Protein AF-A0A964YD67-F1 (afdb_monomer_lite)

Foldseek 3Di:
DDDDDDDDDPPDDDDPVNVVVVVLVVVLVVVCVVVVNPPDDPDDPDDDDDDDDDPVSVVVVVCCVVPPPVCQVVDPVND

Structure (mmCIF, N/CA/C/O backbone):
data_AF-A0A964YD67-F1
#
_entry.id   AF-A0A964YD67-F1
#
loop_
_atom_site.group_PDB
_atom_site.id
_atom_site.type_symbol
_atom_site.label_atom_id
_atom_site.label_alt_id
_atom_site.label_comp_id
_atom_site.label_asym_id
_atom_site.label_entity_id
_atom_site.label_seq_id
_atom_site.pdbx_PDB_ins_code
_atom_site.Cartn_x
_atom_site.Cartn_y
_atom_site.Cartn_z
_atom_site.occupancy
_atom_site.B_iso_or_equiv
_atom_site.auth_seq_id
_atom_site.auth_comp_id
_atom_site.auth_asym_id
_atom_site.auth_atom_id
_atom_site.pdbx_PDB_model_num
ATOM 1 N N . GLY A 1 1 ? 25.097 -10.470 -11.638 1.00 38.19 1 GLY A N 1
ATOM 2 C CA . GLY A 1 1 ? 24.452 -11.599 -10.944 1.00 38.19 1 GLY A CA 1
ATOM 3 C C . GLY A 1 1 ? 23.718 -11.061 -9.741 1.00 38.19 1 GLY A C 1
ATOM 4 O O . GLY A 1 1 ? 24.359 -10.486 -8.877 1.00 38.19 1 GLY A O 1
ATOM 5 N N . CYS A 1 2 ? 22.389 -11.143 -9.731 1.00 36.84 2 CYS A N 1
ATOM 6 C CA . CYS A 1 2 ? 21.568 -10.638 -8.632 1.00 36.84 2 CYS A CA 1
ATOM 7 C C . CYS A 1 2 ? 21.424 -11.759 -7.594 1.00 36.84 2 CYS A C 1
ATOM 9 O O . CYS A 1 2 ? 20.860 -12.810 -7.897 1.00 36.84 2 CYS A O 1
ATOM 11 N N . GLY A 1 3 ? 22.037 -11.573 -6.425 1.00 40.81 3 GLY A N 1
ATOM 12 C CA . GLY A 1 3 ? 22.109 -12.581 -5.373 1.00 40.81 3 GLY A CA 1
ATOM 13 C C . GLY A 1 3 ? 20.731 -12.913 -4.810 1.00 40.81 3 GLY A C 1
ATOM 14 O O . GLY A 1 3 ? 20.015 -12.039 -4.329 1.00 40.81 3 GLY A O 1
ATOM 15 N N . GLN A 1 4 ? 20.374 -14.193 -4.856 1.00 43.12 4 GLN A N 1
ATOM 16 C CA . GLN A 1 4 ? 19.229 -14.729 -4.135 1.00 43.12 4 GLN A CA 1
ATOM 17 C C . GLN A 1 4 ? 19.658 -14.984 -2.689 1.00 43.12 4 GLN A C 1
ATOM 19 O O . GLN A 1 4 ? 20.335 -15.967 -2.400 1.00 43.12 4 GLN A O 1
ATOM 24 N N . GLN A 1 5 ? 19.297 -14.082 -1.778 1.00 43.00 5 GLN A N 1
ATOM 25 C CA . GLN A 1 5 ? 19.422 -14.346 -0.347 1.00 43.00 5 GLN A CA 1
ATOM 26 C C . GLN A 1 5 ? 18.296 -15.297 0.077 1.00 43.00 5 GLN A C 1
ATOM 28 O O . GLN A 1 5 ? 17.117 -14.947 0.021 1.00 43.00 5 GLN A O 1
ATOM 33 N N . GLN A 1 6 ? 18.664 -16.518 0.467 1.00 43.25 6 GLN A N 1
ATOM 34 C CA . GLN A 1 6 ? 17.764 -17.482 1.095 1.00 43.25 6 GLN A CA 1
ATOM 35 C C . GLN A 1 6 ? 17.726 -17.201 2.600 1.00 43.25 6 GLN A C 1
ATOM 37 O O . GLN A 1 6 ? 18.724 -17.382 3.291 1.00 43.25 6 GLN A O 1
ATOM 42 N N . PHE A 1 7 ? 16.575 -16.759 3.108 1.00 50.28 7 PHE A N 1
ATOM 43 C CA . PHE A 1 7 ? 16.329 -16.642 4.545 1.00 50.28 7 PHE A CA 1
ATOM 44 C C . PHE A 1 7 ? 15.587 -17.891 5.033 1.00 50.28 7 PHE A C 1
ATOM 46 O O . PHE A 1 7 ? 14.548 -18.264 4.480 1.00 50.28 7 PHE A O 1
ATOM 53 N N . GLY A 1 8 ? 16.141 -18.554 6.053 1.00 49.09 8 GLY A N 1
ATOM 54 C CA . GLY A 1 8 ? 15.520 -19.697 6.720 1.00 49.09 8 GLY A CA 1
ATOM 55 C C . GLY A 1 8 ? 14.173 -19.305 7.326 1.00 49.09 8 GLY A C 1
ATOM 56 O O . GLY A 1 8 ? 14.069 -18.306 8.035 1.00 49.09 8 GLY A O 1
ATOM 57 N N . ARG A 1 9 ? 13.121 -20.073 7.024 1.00 56.12 9 ARG A N 1
ATOM 58 C CA . ARG A 1 9 ? 11.772 -19.811 7.537 1.00 56.12 9 ARG A CA 1
ATOM 59 C C . ARG A 1 9 ? 11.668 -20.286 8.986 1.00 56.12 9 ARG A C 1
ATOM 61 O O . ARG A 1 9 ? 11.350 -21.446 9.231 1.00 56.12 9 ARG A O 1
ATOM 68 N N . GLY A 1 10 ? 11.892 -19.384 9.939 1.00 60.12 10 GLY A N 1
ATOM 69 C CA . GLY A 1 10 ? 11.226 -19.498 11.237 1.00 60.12 10 GLY A CA 1
ATOM 70 C C . GLY A 1 10 ? 9.715 -19.459 10.993 1.00 60.12 10 GLY A C 1
ATOM 71 O O . GLY A 1 10 ? 9.241 -18.593 10.257 1.00 60.12 10 GLY A O 1
ATOM 72 N N . GLN A 1 11 ? 8.969 -20.434 11.515 1.00 69.69 11 GLN A N 1
ATOM 73 C CA . GLN A 1 11 ? 7.519 -20.526 11.321 1.00 69.69 11 GLN A CA 1
ATOM 74 C C . GLN A 1 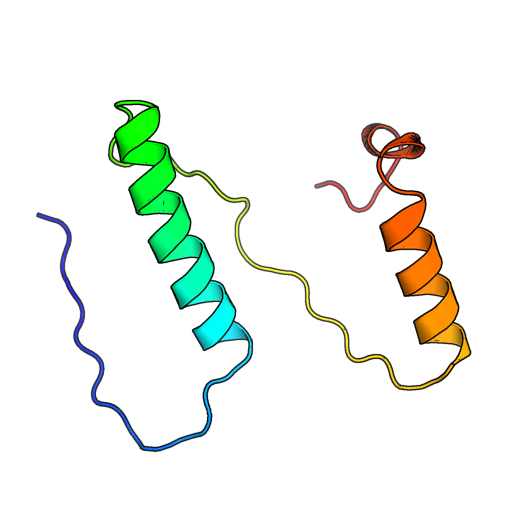11 ? 6.811 -19.446 12.149 1.00 69.69 11 GLN A C 1
ATOM 76 O O . GLN A 1 11 ? 6.313 -19.699 13.241 1.00 69.69 11 GLN A O 1
ATOM 81 N N . HIS A 1 12 ? 6.782 -18.228 11.624 1.00 77.00 12 HIS A N 1
ATOM 82 C CA . HIS A 1 12 ? 5.939 -17.151 12.122 1.00 77.00 12 HIS A CA 1
ATOM 83 C C . HIS A 1 12 ? 4.903 -16.803 11.059 1.00 77.00 12 HIS A C 1
ATOM 85 O O . HIS A 1 12 ? 5.143 -16.979 9.860 1.00 77.00 12 HIS A O 1
ATOM 91 N N . ALA A 1 13 ? 3.738 -16.329 11.502 1.00 89.62 13 ALA A N 1
ATOM 92 C CA . ALA A 1 13 ? 2.762 -15.764 10.587 1.00 89.62 13 ALA A CA 1
ATOM 93 C C . ALA A 1 13 ? 3.429 -14.630 9.784 1.00 89.62 13 ALA A C 1
ATOM 95 O O . ALA A 1 13 ? 4.196 -13.853 10.363 1.00 89.62 13 ALA A O 1
ATOM 96 N N . PRO A 1 14 ? 3.185 -14.547 8.467 1.00 91.50 14 PRO A N 1
ATOM 97 C CA . PRO A 1 14 ? 3.788 -13.515 7.639 1.00 91.50 14 PRO A CA 1
ATOM 98 C C . PRO A 1 14 ? 3.369 -12.131 8.136 1.00 91.50 14 PRO A C 1
ATOM 100 O O . PRO A 1 14 ? 2.195 -11.890 8.425 1.00 91.50 14 PRO A O 1
ATOM 103 N N . THR A 1 15 ? 4.331 -11.215 8.213 1.00 94.75 15 THR A N 1
ATOM 104 C CA . THR A 1 15 ? 4.041 -9.809 8.507 1.00 94.75 15 THR A CA 1
ATOM 105 C C . THR A 1 15 ? 3.418 -9.127 7.286 1.00 94.75 15 THR A C 1
ATOM 107 O O . THR A 1 15 ? 3.552 -9.601 6.153 1.00 94.75 15 THR A O 1
ATOM 110 N N . VAL A 1 16 ? 2.787 -7.965 7.484 1.00 94.31 16 VAL A N 1
ATOM 111 C CA . VAL A 1 16 ? 2.324 -7.118 6.368 1.00 94.31 16 VAL A CA 1
ATOM 112 C C . VAL A 1 16 ? 3.488 -6.800 5.421 1.00 94.31 16 VAL A C 1
ATOM 114 O O . VAL A 1 16 ? 3.349 -6.917 4.204 1.00 94.31 16 VAL A O 1
ATOM 117 N N . GLY A 1 17 ? 4.670 -6.515 5.972 1.00 94.75 17 GLY A N 1
ATOM 118 C CA . GLY A 1 17 ? 5.882 -6.267 5.196 1.00 94.75 17 GLY A CA 1
ATOM 119 C C . GLY A 1 17 ? 6.321 -7.457 4.337 1.00 94.75 17 GLY A C 1
ATOM 120 O O . GLY A 1 17 ? 6.761 -7.257 3.204 1.00 94.75 17 GLY A O 1
ATOM 121 N N . ASP A 1 18 ? 6.166 -8.694 4.819 1.00 94.69 18 ASP A N 1
ATOM 122 C CA . ASP A 1 18 ? 6.490 -9.895 4.034 1.00 94.69 18 ASP A CA 1
ATOM 123 C C . ASP A 1 18 ? 5.545 -10.064 2.842 1.00 94.69 18 ASP A C 1
ATOM 125 O O . ASP A 1 18 ? 5.992 -10.368 1.730 1.00 94.69 18 ASP A O 1
ATOM 129 N N . ILE A 1 19 ? 4.254 -9.801 3.054 1.00 95.50 19 ILE A N 1
ATOM 130 C CA . ILE A 1 19 ? 3.227 -9.861 2.009 1.00 95.50 19 ILE A CA 1
ATOM 131 C C . ILE A 1 19 ? 3.491 -8.784 0.951 1.00 95.50 19 ILE A C 1
ATOM 133 O O . ILE A 1 19 ? 3.575 -9.092 -0.242 1.00 95.50 19 ILE A O 1
ATOM 137 N N . VAL A 1 20 ? 3.700 -7.533 1.375 1.00 96.88 20 VAL A N 1
ATOM 138 C CA . VAL A 1 20 ? 3.982 -6.408 0.468 1.00 96.88 20 VAL A CA 1
ATOM 139 C C . VAL A 1 20 ? 5.282 -6.641 -0.306 1.00 96.88 20 VAL A C 1
ATOM 141 O O . VAL A 1 20 ? 5.333 -6.376 -1.510 1.00 96.88 20 VAL A O 1
ATOM 144 N N . ARG A 1 21 ? 6.324 -7.191 0.336 1.00 94.88 21 ARG A N 1
ATOM 145 C CA . ARG A 1 21 ? 7.585 -7.558 -0.331 1.00 94.88 21 ARG A CA 1
ATOM 146 C C . ARG A 1 21 ? 7.350 -8.587 -1.435 1.00 94.88 21 ARG A C 1
ATOM 148 O O . ARG A 1 21 ? 7.840 -8.398 -2.551 1.00 94.88 21 ARG A O 1
ATOM 155 N N . GLY A 1 22 ? 6.604 -9.652 -1.137 1.00 95.50 22 GLY A N 1
ATOM 156 C CA . GLY A 1 22 ? 6.264 -10.692 -2.110 1.00 95.50 22 GLY A CA 1
ATOM 157 C C . GLY A 1 22 ? 5.488 -10.131 -3.302 1.00 95.50 22 GLY A C 1
ATOM 158 O O . GLY A 1 22 ? 5.873 -10.356 -4.451 1.00 95.50 22 GLY A O 1
ATOM 159 N N . TYR A 1 23 ? 4.462 -9.324 -3.027 1.00 96.81 23 TYR A N 1
ATOM 160 C CA . TYR A 1 23 ? 3.653 -8.665 -4.052 1.00 96.81 23 TYR A CA 1
ATOM 161 C C . TYR A 1 23 ? 4.488 -7.742 -4.955 1.00 96.81 23 TYR A C 1
ATOM 163 O O . TYR A 1 23 ? 4.526 -7.937 -6.175 1.00 96.81 23 TYR A O 1
ATOM 171 N N . LYS A 1 24 ? 5.229 -6.785 -4.371 1.00 95.69 24 LYS A N 1
ATOM 172 C CA . LYS A 1 24 ? 6.071 -5.844 -5.133 1.00 95.69 24 LYS A CA 1
ATOM 173 C C . LYS A 1 24 ? 7.112 -6.578 -5.980 1.00 95.69 24 LYS A C 1
ATOM 175 O O . LYS A 1 24 ? 7.353 -6.177 -7.119 1.00 95.69 24 LYS A O 1
ATOM 180 N N . SER A 1 25 ? 7.701 -7.661 -5.467 1.00 94.31 25 SER A N 1
ATOM 181 C CA . SER A 1 25 ? 8.668 -8.481 -6.209 1.00 94.31 25 SER A CA 1
ATOM 182 C C . SER A 1 25 ? 8.036 -9.156 -7.433 1.00 94.31 25 SER A C 1
ATOM 184 O O . SER A 1 25 ? 8.548 -9.009 -8.548 1.00 94.31 25 SER A O 1
ATOM 186 N N . ALA A 1 26 ? 6.899 -9.835 -7.248 1.00 95.81 26 ALA A N 1
ATOM 187 C CA . ALA A 1 26 ? 6.210 -10.550 -8.321 1.00 95.81 26 ALA A CA 1
ATOM 188 C C . ALA A 1 26 ? 5.776 -9.606 -9.454 1.00 95.81 26 ALA A C 1
ATOM 190 O O . ALA A 1 26 ? 6.051 -9.868 -10.629 1.00 95.81 26 ALA A O 1
ATOM 191 N N . VAL A 1 27 ? 5.177 -8.467 -9.101 1.00 95.94 27 VAL A N 1
ATOM 192 C CA . VAL A 1 27 ? 4.729 -7.463 -10.075 1.00 95.94 27 VAL A CA 1
ATOM 193 C C . VAL A 1 27 ? 5.912 -6.783 -10.771 1.00 95.94 27 VAL A C 1
ATOM 195 O O . VAL A 1 27 ? 5.870 -6.620 -11.987 1.00 95.94 27 VAL A O 1
ATOM 198 N N . THR A 1 28 ? 7.001 -6.458 -10.058 1.00 95.12 28 THR A N 1
ATOM 199 C CA . THR A 1 28 ? 8.215 -5.878 -10.680 1.00 95.12 28 THR A CA 1
ATOM 200 C C . THR A 1 28 ? 8.759 -6.787 -11.775 1.00 95.12 28 THR A C 1
ATOM 202 O O . THR A 1 28 ? 9.091 -6.320 -12.864 1.00 95.12 28 THR A O 1
ATOM 205 N N . LYS A 1 29 ? 8.818 -8.100 -11.512 1.00 92.81 29 LYS A N 1
ATOM 206 C CA . LYS A 1 29 ? 9.262 -9.081 -12.507 1.00 92.81 29 LYS A CA 1
ATOM 207 C C . LYS A 1 29 ? 8.361 -9.057 -13.742 1.00 92.81 29 LYS A C 1
ATOM 209 O O . LYS A 1 29 ? 8.874 -9.026 -14.855 1.00 92.81 29 LYS A O 1
ATOM 214 N N . HIS A 1 30 ? 7.044 -9.047 -13.548 1.00 95.00 30 HIS A N 1
ATOM 215 C CA . HIS A 1 30 ? 6.087 -9.037 -14.652 1.00 95.00 30 HIS A CA 1
ATOM 216 C C . HIS A 1 30 ? 6.176 -7.749 -15.487 1.00 95.00 30 HIS A C 1
ATOM 218 O O . HIS A 1 30 ? 6.310 -7.811 -16.707 1.00 95.00 30 HIS A O 1
ATOM 224 N N . VAL A 1 31 ? 6.200 -6.584 -14.833 1.00 94.81 31 VAL A N 1
ATOM 225 C CA . VAL A 1 31 ? 6.312 -5.274 -15.494 1.00 94.81 31 VAL A CA 1
ATOM 226 C C . VAL A 1 31 ? 7.612 -5.152 -16.287 1.00 94.81 31 VAL A C 1
ATOM 228 O O . VAL A 1 31 ? 7.583 -4.716 -17.435 1.00 94.81 31 VAL A O 1
ATOM 231 N N . ASN A 1 32 ? 8.745 -5.566 -15.715 1.00 93.56 32 ASN A N 1
ATOM 232 C CA . ASN A 1 32 ? 10.035 -5.461 -16.396 1.00 93.56 32 ASN A CA 1
ATOM 233 C C . ASN A 1 32 ? 10.138 -6.382 -17.621 1.00 93.56 32 ASN A C 1
ATOM 235 O O . ASN A 1 32 ? 10.803 -6.013 -18.587 1.00 93.56 32 ASN A O 1
ATOM 239 N N . VAL A 1 33 ? 9.452 -7.533 -17.614 1.00 93.56 33 VAL A N 1
ATOM 240 C CA . VAL A 1 33 ? 9.309 -8.386 -18.806 1.00 93.56 33 VAL A CA 1
ATOM 241 C C . VAL A 1 33 ? 8.465 -7.684 -19.871 1.00 93.56 33 VAL A C 1
ATOM 243 O O . VAL A 1 33 ? 8.901 -7.592 -21.014 1.00 93.56 33 VAL A O 1
ATOM 246 N N . LEU A 1 34 ? 7.299 -7.139 -19.503 1.00 94.88 34 LEU A N 1
ATOM 247 C CA . LEU A 1 34 ? 6.397 -6.463 -20.447 1.00 94.88 34 LEU A CA 1
ATOM 248 C C . LEU A 1 34 ? 7.016 -5.213 -21.084 1.00 94.88 34 LEU A C 1
ATOM 250 O O . LEU A 1 34 ? 6.790 -4.942 -22.258 1.00 94.88 34 LEU A O 1
ATOM 254 N N . ARG A 1 35 ? 7.785 -4.445 -20.309 1.00 94.56 35 ARG A N 1
ATOM 255 C CA . ARG A 1 35 ? 8.417 -3.200 -20.768 1.00 94.56 35 ARG A CA 1
ATOM 256 C C . ARG A 1 35 ? 9.774 -3.415 -21.440 1.00 94.56 35 ARG A C 1
ATOM 258 O O . ARG A 1 35 ? 10.331 -2.459 -21.962 1.00 94.56 35 ARG A O 1
ATOM 265 N N . ASN A 1 36 ? 10.315 -4.637 -21.412 1.00 92.38 36 ASN A N 1
ATOM 266 C CA . ASN A 1 36 ? 11.699 -4.933 -21.794 1.00 92.38 36 ASN A CA 1
ATOM 267 C C . ASN A 1 36 ? 12.725 -4.039 -21.062 1.00 92.38 36 ASN A C 1
ATOM 269 O O . ASN A 1 36 ? 13.738 -3.621 -21.618 1.00 92.38 36 ASN A O 1
ATOM 273 N N . THR A 1 37 ? 12.448 -3.730 -19.793 1.00 90.06 37 THR A N 1
ATOM 274 C CA . THR A 1 37 ? 13.283 -2.872 -18.943 1.00 90.06 37 THR A CA 1
ATOM 275 C C . THR A 1 37 ? 13.749 -3.634 -17.706 1.00 90.06 37 THR A C 1
ATOM 277 O O . THR A 1 37 ? 13.331 -3.323 -16.585 1.00 90.06 37 THR A O 1
ATOM 280 N N . PRO A 1 38 ? 14.586 -4.673 -17.862 1.00 79.88 38 PRO A N 1
ATOM 281 C CA . PRO A 1 38 ? 15.128 -5.371 -16.709 1.00 79.88 38 PRO A CA 1
ATOM 282 C C . PRO A 1 38 ? 15.877 -4.376 -15.812 1.00 79.88 38 PRO A C 1
ATOM 284 O O . PRO A 1 38 ? 16.607 -3.515 -16.292 1.00 79.88 38 PRO A O 1
ATOM 287 N N . CYS A 1 39 ? 15.685 -4.513 -14.500 1.00 80.62 39 CYS A N 1
ATOM 288 C CA . CYS A 1 39 ? 16.353 -3.727 -13.456 1.00 80.62 39 CYS A CA 1
ATOM 289 C C . CYS A 1 39 ? 15.874 -2.279 -13.251 1.00 80.62 39 CYS A C 1
ATOM 291 O O . CYS A 1 39 ? 16.429 -1.613 -12.377 1.00 80.62 39 CYS A O 1
ATOM 293 N N . LEU A 1 40 ? 14.844 -1.791 -13.956 1.00 86.25 40 LEU A N 1
ATOM 294 C CA . LEU A 1 40 ? 14.278 -0.480 -13.621 1.00 86.25 40 LEU A CA 1
ATOM 295 C C . LEU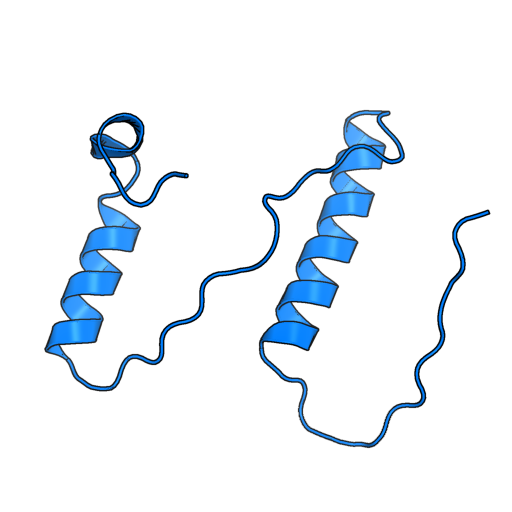 A 1 40 ? 13.392 -0.546 -12.362 1.00 86.25 40 LEU A C 1
ATOM 297 O O . LEU A 1 40 ? 12.640 -1.516 -12.187 1.00 86.25 40 LEU A O 1
ATOM 301 N N . PRO A 1 41 ? 13.472 0.466 -11.474 1.00 87.94 41 PRO A N 1
ATOM 302 C CA . PRO A 1 41 ? 12.600 0.559 -10.313 1.00 87.94 41 PRO A CA 1
ATOM 303 C C . PRO A 1 41 ? 11.161 0.839 -10.760 1.00 87.94 41 PRO A C 1
ATOM 305 O O . PRO A 1 41 ? 10.900 1.753 -11.536 1.00 87.94 41 PRO A O 1
ATOM 308 N N . VAL A 1 42 ? 10.224 0.035 -10.256 1.00 93.94 42 VAL A N 1
ATOM 309 C CA . VAL A 1 42 ? 8.785 0.165 -10.555 1.00 93.94 42 VAL A CA 1
ATOM 310 C C . VAL A 1 42 ? 8.040 0.911 -9.446 1.00 93.94 42 VAL A C 1
ATOM 312 O O . VAL A 1 42 ? 7.016 1.535 -9.700 1.00 93.94 42 VAL A O 1
ATOM 315 N N . TRP A 1 43 ? 8.546 0.852 -8.216 1.00 94.00 43 TRP A N 1
ATOM 316 C CA . TRP A 1 43 ? 7.841 1.311 -7.023 1.00 94.00 43 TRP A CA 1
ATOM 317 C C . TRP A 1 43 ? 8.537 2.504 -6.382 1.00 94.00 43 TRP A C 1
ATOM 319 O O . TRP A 1 43 ? 9.766 2.536 -6.309 1.00 94.00 43 TRP A O 1
ATOM 329 N N . GLN A 1 44 ? 7.747 3.399 -5.788 1.00 91.44 44 GLN A N 1
ATOM 330 C CA . GLN A 1 44 ? 8.239 4.263 -4.719 1.00 91.44 44 GLN A CA 1
ATOM 331 C C . GLN A 1 44 ? 8.754 3.415 -3.542 1.00 91.44 44 GLN A C 1
ATOM 333 O O . GLN A 1 44 ? 8.287 2.289 -3.286 1.00 91.44 44 GLN A O 1
ATOM 338 N N . ARG A 1 45 ? 9.763 3.949 -2.846 1.00 89.75 45 ARG A N 1
ATOM 339 C CA . ARG A 1 45 ? 10.401 3.290 -1.701 1.00 89.75 45 ARG A CA 1
ATOM 340 C C . ARG A 1 45 ? 9.409 3.187 -0.535 1.00 89.75 45 ARG A C 1
ATOM 342 O O . ARG A 1 45 ? 8.621 4.091 -0.314 1.00 89.75 45 ARG A O 1
ATOM 349 N N . ASN A 1 46 ? 9.511 2.104 0.243 1.00 91.00 46 ASN A N 1
ATOM 350 C CA . ASN A 1 46 ? 8.661 1.798 1.405 1.00 91.00 46 ASN A CA 1
ATOM 351 C C . ASN A 1 46 ? 7.179 1.578 1.049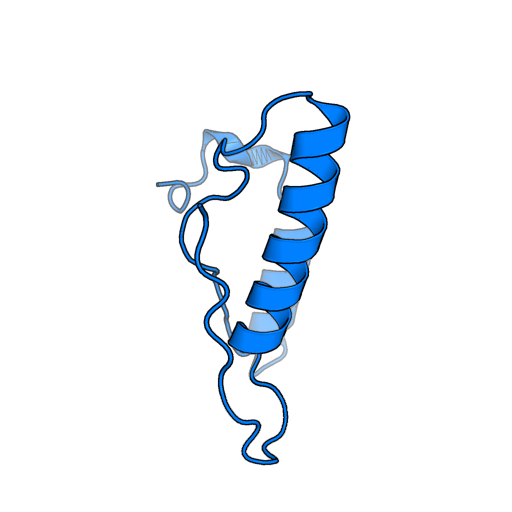 1.00 91.00 46 ASN A C 1
ATOM 353 O O . ASN A 1 46 ? 6.820 1.403 -0.117 1.00 91.00 46 ASN A O 1
ATOM 357 N N . TYR A 1 47 ? 6.338 1.431 2.066 1.00 93.62 47 TYR A N 1
ATOM 358 C CA . TYR A 1 47 ? 4.887 1.355 1.950 1.00 93.62 47 TYR A CA 1
ATOM 359 C C . TYR A 1 47 ? 4.273 2.018 3.188 1.00 93.62 47 TYR A C 1
ATOM 361 O O . TYR A 1 47 ? 4.888 2.005 4.253 1.00 93.62 47 TYR A O 1
ATOM 369 N N . HIS A 1 48 ? 3.097 2.619 3.029 1.00 91.56 48 HIS A N 1
ATOM 370 C CA . HIS A 1 48 ? 2.341 3.192 4.136 1.00 91.56 48 HIS A CA 1
ATOM 371 C C . HIS A 1 48 ? 1.431 2.120 4.740 1.00 91.56 48 HIS A C 1
ATOM 373 O O . HIS A 1 48 ? 0.723 1.419 4.014 1.00 91.56 48 HIS A O 1
ATOM 379 N N . GLU A 1 49 ? 1.441 2.004 6.063 1.00 91.69 49 GLU A N 1
ATOM 380 C CA . GLU A 1 49 ? 0.521 1.158 6.817 1.00 91.69 49 GLU A CA 1
ATOM 381 C C . GLU A 1 49 ? -0.112 1.967 7.949 1.00 91.69 49 GLU A C 1
ATOM 383 O O . GLU A 1 49 ? 0.551 2.763 8.612 1.00 91.69 49 GLU A O 1
ATOM 388 N N . HIS A 1 50 ? -1.410 1.769 8.166 1.00 92.12 50 HIS A N 1
ATOM 389 C CA . HIS A 1 50 ? -2.155 2.431 9.228 1.00 92.12 50 HIS A CA 1
ATOM 390 C C . HIS A 1 50 ? -3.202 1.472 9.798 1.00 92.12 50 HIS A C 1
ATOM 392 O O . HIS A 1 50 ? -3.976 0.874 9.051 1.00 92.12 50 HIS A O 1
ATOM 398 N N . ILE A 1 51 ? -3.225 1.316 11.124 1.00 94.88 51 ILE A N 1
ATOM 399 C CA . ILE A 1 51 ? -4.201 0.465 11.813 1.00 94.88 51 ILE A CA 1
ATOM 400 C C . ILE A 1 51 ? -5.457 1.287 12.081 1.00 94.88 51 ILE A C 1
ATOM 402 O O . ILE A 1 51 ? -5.420 2.234 12.864 1.00 94.88 51 ILE A O 1
ATOM 406 N N . ILE A 1 52 ? -6.572 0.877 11.487 1.00 95.75 52 ILE A N 1
ATOM 407 C CA . ILE A 1 52 ? -7.888 1.475 11.714 1.00 95.75 52 ILE A CA 1
ATOM 408 C C . ILE A 1 52 ? -8.452 0.928 13.027 1.00 95.75 52 ILE A C 1
ATOM 410 O O . ILE A 1 52 ? -8.629 -0.281 13.169 1.00 95.75 52 ILE A O 1
ATOM 414 N N . ARG A 1 53 ? -8.687 1.808 14.005 1.00 97.06 53 ARG A N 1
ATOM 415 C CA . ARG A 1 53 ? -9.084 1.422 15.375 1.00 97.06 53 ARG A CA 1
ATOM 416 C C . ARG A 1 53 ? -10.524 1.776 15.725 1.00 97.06 53 ARG A C 1
ATOM 418 O O . ARG A 1 53 ? -11.034 1.274 16.721 1.00 97.06 53 ARG A O 1
ATOM 425 N N . ASP A 1 54 ? -11.158 2.618 14.919 1.00 97.38 54 ASP A N 1
ATOM 426 C CA . ASP A 1 54 ? -12.518 3.091 15.131 1.00 97.38 54 ASP A CA 1
ATOM 427 C C . ASP A 1 54 ? -13.217 3.398 13.800 1.00 97.38 54 ASP A C 1
ATOM 429 O O . ASP A 1 54 ? -12.601 3.464 12.731 1.00 97.38 54 ASP A O 1
ATOM 433 N N . GLU A 1 55 ? -14.533 3.566 13.882 1.00 97.75 55 GLU A N 1
ATOM 434 C CA . GLU A 1 55 ? -15.402 3.821 12.736 1.00 97.75 55 GLU A CA 1
ATOM 435 C C . GLU A 1 55 ? -15.114 5.171 12.068 1.00 97.75 55 GLU A C 1
ATOM 437 O O . GLU A 1 55 ? -15.175 5.284 10.847 1.00 97.75 55 GLU A O 1
ATOM 442 N N . THR A 1 56 ? -14.730 6.192 12.839 1.00 96.50 56 THR A N 1
ATOM 443 C CA . THR A 1 56 ? -14.431 7.513 12.272 1.00 96.50 56 THR A CA 1
ATOM 444 C C . THR A 1 56 ? -13.185 7.453 11.388 1.00 96.50 56 THR A C 1
ATOM 446 O O . THR A 1 56 ? -13.179 8.006 10.287 1.00 96.50 56 THR A O 1
ATOM 449 N N . ALA A 1 57 ? -12.138 6.756 11.833 1.00 95.06 57 ALA A N 1
ATOM 450 C CA . ALA A 1 57 ? -10.941 6.500 11.040 1.00 95.06 57 ALA A CA 1
ATOM 451 C C . ALA A 1 57 ? -11.260 5.656 9.798 1.00 95.06 57 ALA A C 1
ATOM 453 O O . ALA A 1 57 ? -10.771 5.962 8.709 1.00 95.06 57 ALA A O 1
ATOM 454 N N . TYR A 1 58 ? -12.112 4.635 9.944 1.00 96.44 58 TYR A N 1
ATOM 455 C CA . TYR A 1 58 ? -12.557 3.808 8.823 1.00 96.44 58 TYR A CA 1
ATOM 456 C C . TYR A 1 58 ? -13.230 4.646 7.733 1.00 96.44 58 TYR A C 1
ATOM 458 O O . TYR A 1 58 ? -12.810 4.585 6.578 1.00 96.44 58 TYR A O 1
ATOM 466 N N . LEU A 1 59 ? -14.224 5.458 8.104 1.00 96.88 59 LEU A N 1
ATOM 467 C CA . LEU A 1 59 ? -14.984 6.278 7.159 1.00 96.88 59 LEU A CA 1
ATOM 468 C C . LEU A 1 59 ? -14.075 7.250 6.400 1.00 96.88 59 LEU A C 1
ATOM 470 O O . LEU A 1 59 ? -14.149 7.317 5.176 1.00 96.88 59 LEU A O 1
ATOM 474 N N . LYS A 1 60 ? -13.155 7.923 7.101 1.00 92.38 60 LYS A N 1
ATOM 475 C CA . LYS A 1 60 ? -12.196 8.852 6.479 1.00 92.38 60 LYS A CA 1
ATOM 476 C C . LYS A 1 60 ? -11.272 8.161 5.474 1.00 92.38 60 LYS A C 1
ATOM 478 O O . LYS A 1 60 ? -11.060 8.668 4.377 1.00 92.38 60 LYS A O 1
ATOM 483 N N . ILE A 1 61 ? -10.717 7.001 5.828 1.00 92.19 61 ILE A N 1
ATOM 484 C CA . ILE A 1 61 ? -9.800 6.263 4.943 1.00 92.19 61 ILE A CA 1
ATOM 485 C C . ILE A 1 61 ? -10.553 5.676 3.744 1.00 92.19 61 ILE A C 1
ATOM 487 O O . ILE A 1 61 ? -10.036 5.679 2.623 1.00 92.19 61 ILE A O 1
ATOM 491 N N . ALA A 1 62 ? -11.778 5.195 3.959 1.00 93.31 62 ALA A N 1
ATOM 492 C CA . ALA A 1 62 ? -12.636 4.695 2.892 1.00 93.31 62 ALA A CA 1
ATOM 493 C C . ALA A 1 62 ? -13.025 5.812 1.911 1.00 93.31 62 ALA A C 1
ATOM 495 O O . ALA A 1 62 ? -13.009 5.587 0.700 1.00 93.31 62 ALA A O 1
ATOM 496 N N . GLU A 1 63 ? -13.334 7.008 2.414 1.00 92.19 63 GLU A N 1
ATOM 497 C CA . GLU A 1 63 ? -13.600 8.193 1.595 1.00 92.19 63 GLU A CA 1
ATOM 498 C C . GLU A 1 63 ? -12.359 8.609 0.796 1.00 92.19 63 GLU A C 1
ATOM 500 O O . GLU A 1 63 ? -12.449 8.788 -0.419 1.00 92.19 63 GLU A O 1
ATOM 505 N N . TYR A 1 64 ? -11.185 8.673 1.433 1.00 87.12 64 TYR A N 1
ATOM 506 C CA . TYR A 1 64 ? -9.923 8.985 0.751 1.00 87.12 64 TYR A CA 1
ATOM 507 C C . TYR A 1 64 ? -9.618 7.982 -0.371 1.00 87.12 64 TYR A C 1
ATOM 509 O O . TYR A 1 64 ? -9.287 8.372 -1.485 1.00 87.12 64 TYR A O 1
ATOM 517 N N . THR A 1 65 ? -9.806 6.684 -0.120 1.00 87.69 65 THR A N 1
ATOM 518 C CA . THR A 1 65 ? -9.556 5.634 -1.125 1.00 87.69 65 THR A CA 1
ATOM 519 C C . THR A 1 65 ? -10.474 5.767 -2.346 1.00 87.69 65 THR A C 1
ATOM 521 O O . THR A 1 65 ? -10.066 5.446 -3.458 1.00 87.69 65 THR A O 1
ATOM 524 N N . GLN A 1 66 ? -11.711 6.234 -2.153 1.00 89.31 66 GLN A N 1
ATOM 525 C CA . GLN A 1 66 ? -12.691 6.393 -3.235 1.00 89.31 66 GLN A CA 1
ATOM 526 C C . GLN A 1 66 ? -12.525 7.701 -4.011 1.00 89.31 66 GLN A C 1
ATOM 528 O O . GLN A 1 66 ? -12.740 7.732 -5.221 1.00 89.31 66 GLN A O 1
ATOM 533 N N . THR A 1 67 ? -12.179 8.784 -3.320 1.00 86.06 67 THR A N 1
ATOM 534 C CA . THR A 1 67 ? -12.141 10.135 -3.900 1.00 86.06 67 THR A CA 1
ATOM 535 C C . THR A 1 67 ? -10.781 10.496 -4.491 1.00 86.06 67 THR A C 1
ATOM 537 O O . THR A 1 67 ? -10.693 11.417 -5.309 1.00 86.06 67 THR A O 1
ATOM 540 N N . ASN A 1 68 ? -9.727 9.755 -4.141 1.00 71.62 68 ASN A N 1
ATOM 541 C CA . ASN A 1 68 ? -8.381 10.041 -4.610 1.00 71.62 68 ASN A CA 1
ATOM 542 C C . ASN A 1 68 ? -8.081 9.385 -5.971 1.00 71.62 68 ASN A C 1
ATOM 544 O O . ASN A 1 68 ? -7.533 8.284 -6.052 1.00 71.62 68 ASN A O 1
ATOM 548 N N . PRO A 1 69 ? -8.553 10.019 -7.058 1.00 63.62 69 PRO A N 1
ATOM 549 C CA . PRO A 1 69 ? -7.620 10.524 -8.076 1.00 63.62 69 PRO A CA 1
ATOM 550 C C . PRO A 1 69 ? -7.738 12.037 -8.347 1.00 63.62 69 PRO A C 1
ATOM 552 O O . PRO A 1 69 ? -6.921 12.580 -9.087 1.00 63.62 69 PRO A O 1
ATOM 555 N N . GLN A 1 70 ? -8.764 12.713 -7.812 1.00 62.72 70 GLN A N 1
ATOM 556 C CA . GLN A 1 70 ? -9.097 14.109 -8.151 1.00 62.72 70 GLN A CA 1
ATOM 557 C C . GLN A 1 70 ? -8.103 15.153 -7.593 1.00 62.72 70 GLN A C 1
ATOM 559 O O . GLN A 1 70 ? -7.679 16.011 -8.364 1.00 62.72 70 GLN A O 1
ATOM 564 N N . PRO A 1 71 ? -7.664 15.091 -6.318 1.00 63.75 71 PRO A N 1
ATOM 565 C CA . PRO A 1 71 ? -6.744 16.077 -5.747 1.00 63.75 71 PRO A CA 1
ATOM 566 C C . PRO A 1 71 ? -5.264 15.651 -5.792 1.00 63.75 71 PRO A C 1
ATOM 568 O O . PRO A 1 71 ? -4.444 16.234 -5.095 1.00 63.75 71 PRO A O 1
ATOM 571 N N . TRP A 1 72 ? -4.879 14.654 -6.600 1.00 65.44 72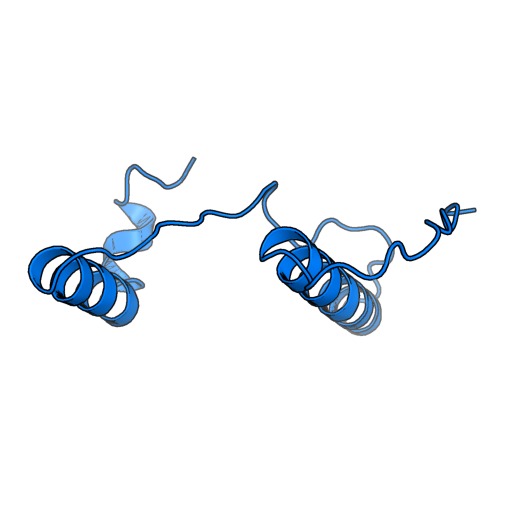 TRP A N 1
ATOM 572 C CA . TRP A 1 72 ? -3.524 14.067 -6.567 1.00 65.44 72 TRP A CA 1
ATOM 573 C C . TRP A 1 72 ? -2.384 15.074 -6.830 1.00 65.44 72 TRP A C 1
ATOM 575 O O . TRP A 1 72 ? -1.268 14.877 -6.368 1.00 65.44 72 TRP A O 1
ATOM 585 N N . GLN A 1 73 ? -2.651 16.155 -7.572 1.00 63.91 73 GLN A N 1
ATOM 586 C CA . GLN A 1 73 ? -1.686 17.240 -7.828 1.00 63.91 73 GLN A CA 1
ATOM 587 C C . GLN A 1 73 ? -1.568 18.237 -6.659 1.00 63.91 73 GLN A C 1
ATOM 589 O O . GLN A 1 73 ? -0.605 18.994 -6.601 1.00 63.91 73 GLN A O 1
ATOM 594 N N . GLU A 1 74 ? -2.547 18.254 -5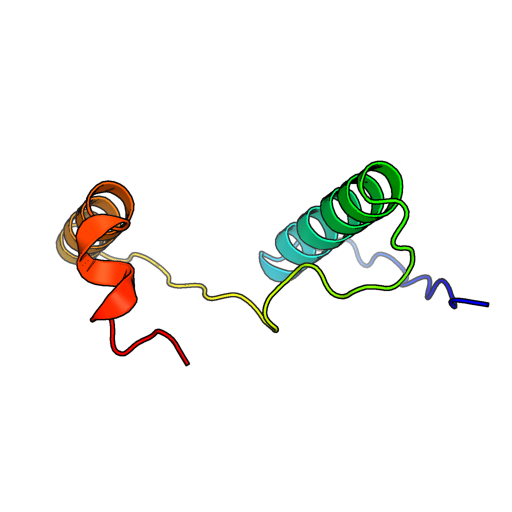.755 1.00 66.12 74 GLU A N 1
ATOM 595 C CA . GLU A 1 74 ? -2.659 19.192 -4.630 1.00 66.12 74 GLU A CA 1
ATOM 596 C C . GLU A 1 74 ? -2.413 18.502 -3.272 1.00 66.12 74 GLU A C 1
ATOM 598 O O . GLU A 1 74 ? -2.311 19.169 -2.242 1.00 66.12 74 GLU A O 1
ATOM 603 N N . ASP A 1 75 ? -2.301 17.167 -3.261 1.00 64.81 75 ASP A N 1
ATOM 604 C CA . ASP A 1 75 ? -2.061 16.365 -2.062 1.00 64.81 75 ASP A CA 1
ATOM 605 C C . ASP A 1 75 ? -0.626 16.576 -1.545 1.00 64.81 75 ASP A C 1
ATOM 607 O O . ASP A 1 75 ? 0.364 16.253 -2.200 1.00 64.81 75 ASP A O 1
ATOM 611 N N . THR A 1 76 ?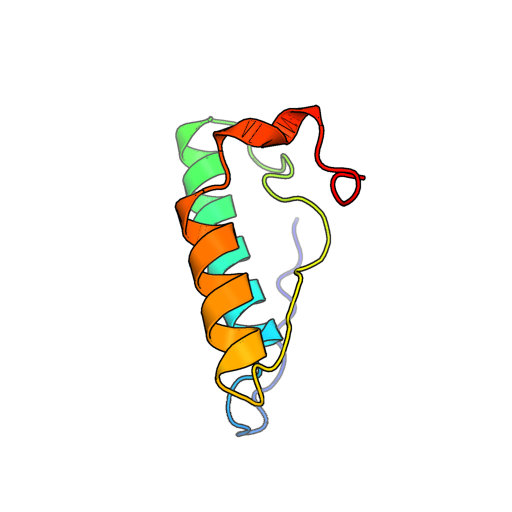 -0.511 17.131 -0.338 1.00 59.16 76 THR A N 1
ATOM 612 C CA . THR A 1 76 ? 0.766 17.471 0.312 1.00 59.16 76 THR A CA 1
ATOM 613 C C . THR A 1 76 ? 1.463 16.260 0.938 1.00 59.16 76 THR A C 1
ATOM 615 O O . THR A 1 76 ? 2.574 16.390 1.445 1.00 59.16 76 THR A O 1
ATOM 618 N N . TYR A 1 77 ? 0.837 15.079 0.921 1.00 61.16 77 TYR A N 1
ATOM 619 C CA . TYR A 1 77 ? 1.468 13.820 1.336 1.00 61.16 77 TYR A CA 1
ATOM 620 C C . TYR A 1 77 ? 2.252 13.143 0.201 1.00 61.16 77 TYR A C 1
ATOM 622 O O . TYR A 1 77 ? 2.674 11.992 0.336 1.00 61.16 77 TYR A O 1
ATOM 630 N N . HIS A 1 78 ? 2.436 13.847 -0.916 1.00 52.62 78 HIS A N 1
ATOM 631 C CA . HIS A 1 78 ? 2.972 13.317 -2.156 1.00 52.62 78 HIS A CA 1
ATOM 632 C C . HIS A 1 78 ? 4.450 13.696 -2.391 1.00 52.62 78 HIS A C 1
ATOM 634 O O . HIS A 1 78 ? 4.787 14.184 -3.466 1.00 52.62 78 HIS A O 1
ATOM 640 N N . ASP A 1 79 ? 5.332 13.436 -1.418 1.00 46.53 79 ASP A N 1
ATOM 641 C CA . ASP A 1 79 ? 6.795 13.629 -1.529 1.00 46.53 79 ASP A CA 1
ATOM 642 C C . ASP A 1 79 ? 7.591 12.327 -1.299 1.00 46.53 79 ASP A C 1
ATOM 644 O O . ASP A 1 79 ? 7.363 11.639 -0.273 1.00 46.53 79 ASP A O 1
#

pLDDT: mean 81.75, std 18.24, range [36.84, 97.75]

Radius of gyration: 17.18 Å; chains: 1; bounding box: 40×40×37 Å

Secondary structure (DSSP, 8-state):
------------PPPHHHHHHHHHHHHHHHHHHHHT-TT---S-SS-------SHHHHHHHHHHHHHTTTTTTT-TT--

Sequence (79 aa):
GCGQQQFGRGQHAPTVGDIVRGYKSAVTKHVNVLRNTPCLPVWQRNYHEHIIRDETAYLKIAEYTQTNPQPWQEDTYHD